Protein AF-A0A955EKC4-F1 (afdb_monomer)

Solvent-accessible surface area (backbone atoms only — not comparable to full-atom values): 8257 Å² total; per-residue (Å²): 132,56,75,66,57,56,53,51,51,51,53,52,52,51,53,50,52,51,50,51,53,51,52,52,52,51,48,53,54,48,54,56,51,51,55,51,51,52,51,55,50,51,53,53,51,51,50,51,52,53,49,51,54,55,47,53,54,48,51,55,49,49,53,52,48,55,49,67,69,31,68,67,50,56,48,34,70,78,55,77,55,72,67,57,51,62,71,60,63,29,70,72,46,37,61,72,71,73,53,46,66,52,75,41,60,47,96,82,72,46,77,78,44,76,52,34,38,42,84,88,79,68,43,73,54,87,76,81,52,71,64,58,60,56,50,73,74,50,89,78,124

Sequence (141 aa):
MTLREKTLVIIGVTLLGLLVVLLVAARQIVYQSFTRLEIEAADEHLSRVSQAVSLSVREVRSTASDYAAWDDSCVYIKEPYPEYESSNYSWSSIQGIHVNTVIYLDQDDTPVFTTEFDLETGTKLEGEPPLLRALSAYPGL

Secondary structure (DSSP, 8-state):
--HHHHHHHHHHHHHHHHHHHHHHHHHHHHHHHHHHHHHHHHHHHHHHHHHHHHHHHHHHHHHHHHHHT-HHHHHHHHS--HHHHHHHSSHHHHHHHT-SEEEEE-TTS-EEEEEEE-TTT-PEEPSS-HHHHHHHTS---

Radius of gyration: 32.88 Å; Cα contacts (8 Å, |Δi|>4): 78; chains: 1; bounding box: 55×28×101 Å

Foldseek 3Di:
DPPVVVVVVVVVVVVVVVVVVVVVVVVVVVVVVVVVVVVVVVVVVVVVVVVVVVVLVVLVVVVVVVLVPDPVSVVCLVPPDVVCCCVCVQLVNCLVSVDQKDFDAHPVRHTPDIWGADNVVSDTDDDDDVVVVVVVVDPDD

pLDDT: mean 90.2, std 7.96, range [48.12, 97.88]

Mean predicted aligned error: 8.05 Å

Structure (mmCIF, N/CA/C/O backbone):
data_AF-A0A955EKC4-F1
#
_entry.id   AF-A0A955EKC4-F1
#
loop_
_atom_site.group_PDB
_atom_site.id
_atom_site.type_symbol
_atom_site.label_atom_id
_atom_site.label_alt_id
_atom_site.label_comp_id
_atom_site.label_asym_id
_atom_site.label_entity_id
_atom_site.label_seq_id
_atom_site.pdbx_PDB_ins_code
_atom_site.Cartn_x
_atom_site.Cartn_y
_atom_site.Cartn_z
_atom_site.occupancy
_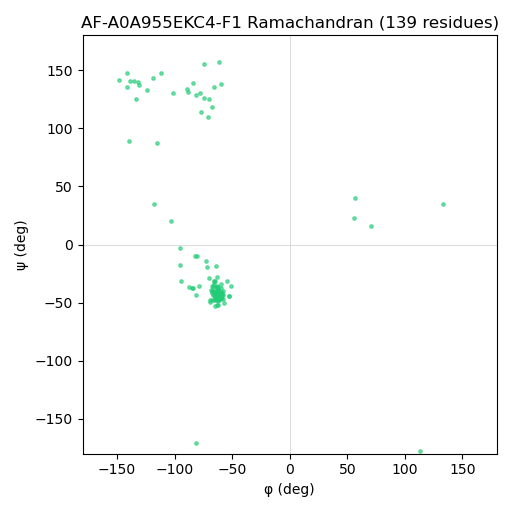atom_site.B_iso_or_equiv
_atom_site.auth_seq_id
_atom_site.auth_comp_id
_atom_site.auth_asym_id
_atom_site.auth_atom_id
_atom_site.pdbx_PDB_model_num
ATOM 1 N N . MET A 1 1 ? -36.452 -14.150 64.976 1.00 62.12 1 MET A N 1
ATOM 2 C CA . MET A 1 1 ? -35.482 -13.164 64.463 1.00 62.12 1 MET A CA 1
ATOM 3 C C . MET A 1 1 ? -35.303 -12.067 65.485 1.00 62.12 1 MET A C 1
ATOM 5 O O . MET A 1 1 ? -36.278 -11.412 65.841 1.00 62.12 1 MET A O 1
ATOM 9 N N . THR A 1 2 ? -34.084 -11.890 65.979 1.00 82.38 2 THR A N 1
ATOM 10 C CA . THR A 1 2 ? -33.756 -10.737 66.830 1.00 82.38 2 THR A CA 1
ATOM 11 C C . THR A 1 2 ? -33.657 -9.474 65.965 1.00 82.38 2 THR A C 1
ATOM 13 O O . THR A 1 2 ? -33.401 -9.564 64.764 1.00 82.38 2 THR A O 1
ATOM 16 N N . LEU A 1 3 ? -33.857 -8.282 66.543 1.00 84.62 3 LEU A N 1
ATOM 17 C CA . LEU A 1 3 ? -33.734 -7.011 65.807 1.00 84.62 3 LEU A CA 1
ATOM 18 C C . LEU A 1 3 ? -32.405 -6.907 65.036 1.00 84.62 3 LEU A C 1
ATOM 20 O O . LEU A 1 3 ? -32.396 -6.429 63.909 1.00 84.62 3 LEU A O 1
ATOM 24 N N . ARG A 1 4 ? -31.311 -7.438 65.599 1.00 83.25 4 ARG A N 1
ATOM 25 C CA . ARG A 1 4 ? -29.985 -7.485 64.962 1.00 83.25 4 ARG A CA 1
ATOM 26 C C . AR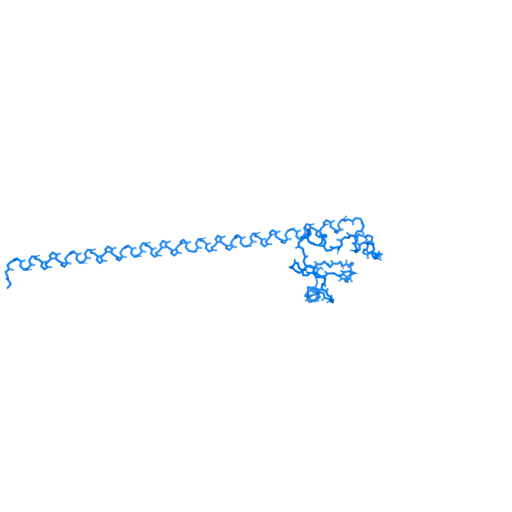G A 1 4 ? -29.955 -8.262 63.644 1.00 83.25 4 ARG A C 1
ATOM 28 O O . ARG A 1 4 ? -29.340 -7.786 62.696 1.00 83.25 4 ARG A O 1
ATOM 35 N N . GLU A 1 5 ? -30.606 -9.424 63.567 1.00 87.44 5 GLU A N 1
ATOM 36 C CA . GLU A 1 5 ? -30.638 -10.234 62.336 1.00 87.44 5 GLU A CA 1
ATOM 37 C C . GLU A 1 5 ? -31.376 -9.509 61.210 1.00 87.44 5 GLU A C 1
ATOM 39 O O . GLU A 1 5 ? -30.905 -9.489 60.076 1.00 87.44 5 GLU A O 1
ATOM 44 N N . LYS A 1 6 ? -32.499 -8.851 61.526 1.00 86.12 6 LYS A N 1
ATOM 45 C CA . LYS A 1 6 ? -33.254 -8.058 60.545 1.00 86.12 6 LYS A CA 1
ATOM 46 C C . LYS A 1 6 ? -32.415 -6.911 59.981 1.00 86.12 6 LYS A C 1
ATOM 48 O O . LYS A 1 6 ? -32.395 -6.717 58.769 1.00 86.12 6 LYS A O 1
ATOM 53 N N . THR A 1 7 ? -31.705 -6.178 60.837 1.00 92.62 7 THR A N 1
ATOM 54 C CA . THR A 1 7 ? -30.866 -5.054 60.401 1.00 92.62 7 THR A CA 1
ATOM 55 C C . THR A 1 7 ? -29.688 -5.522 59.546 1.00 92.62 7 THR A C 1
ATOM 57 O O . THR A 1 7 ? -29.405 -4.907 58.522 1.00 92.62 7 THR A O 1
ATOM 60 N N . LEU A 1 8 ? -29.038 -6.634 59.915 1.00 93.44 8 LEU A N 1
ATOM 61 C CA . LEU A 1 8 ? -27.949 -7.225 59.127 1.00 93.44 8 LEU A CA 1
ATOM 62 C C . LEU A 1 8 ? -28.410 -7.659 57.732 1.00 93.44 8 LEU A C 1
ATOM 64 O O . LEU A 1 8 ? -27.725 -7.373 56.754 1.00 93.44 8 LEU A O 1
ATOM 68 N N . VAL A 1 9 ? -29.581 -8.294 57.625 1.00 95.44 9 VAL A N 1
ATOM 69 C CA . VAL A 1 9 ? -30.149 -8.693 56.328 1.00 95.44 9 VAL A CA 1
ATOM 70 C C . VAL A 1 9 ? -30.444 -7.472 55.460 1.00 95.44 9 VAL A C 1
ATOM 72 O O . VAL A 1 9 ? -30.083 -7.466 54.288 1.00 95.44 9 VAL A O 1
ATOM 75 N N . ILE A 1 10 ? -31.046 -6.420 56.024 1.00 95.50 10 ILE A N 1
ATOM 76 C CA . ILE A 1 10 ? -31.355 -5.194 55.272 1.00 95.50 10 ILE A CA 1
ATOM 77 C C . ILE A 1 10 ? -30.073 -4.546 54.738 1.00 95.50 10 ILE A C 1
ATOM 79 O O . ILE A 1 10 ? -30.018 -4.222 53.556 1.00 95.50 10 ILE A O 1
ATOM 83 N N . ILE A 1 11 ? -29.037 -4.407 55.573 1.00 96.06 11 ILE A N 1
ATOM 84 C CA . ILE A 1 11 ? -27.739 -3.844 55.163 1.00 96.06 11 ILE A CA 1
ATOM 85 C C . ILE A 1 11 ? -27.078 -4.712 54.084 1.00 96.06 11 ILE A C 1
ATOM 87 O O . ILE A 1 11 ? -26.540 -4.192 53.109 1.00 96.06 11 ILE A O 1
ATOM 91 N N . GLY A 1 12 ? -27.125 -6.037 54.237 1.00 96.75 12 GLY A N 1
ATOM 92 C CA . GLY A 1 12 ? -26.583 -6.960 53.243 1.00 96.75 12 GLY A CA 1
ATOM 93 C C . GLY A 1 12 ? -27.275 -6.810 51.890 1.00 96.75 12 GLY A C 1
ATOM 94 O O . GLY A 1 12 ? -26.607 -6.681 50.868 1.00 96.75 12 GLY A O 1
ATOM 95 N N . VAL A 1 13 ? -28.610 -6.757 51.882 1.00 96.88 13 VAL A N 1
ATOM 96 C CA . VAL A 1 13 ? -29.404 -6.598 50.656 1.00 96.88 13 VAL A CA 1
ATOM 97 C C . VAL A 1 13 ? -29.169 -5.235 50.004 1.00 96.88 13 VAL A C 1
ATOM 99 O O . VAL A 1 13 ? -29.037 -5.172 48.784 1.00 96.88 13 VAL A O 1
ATOM 102 N N . THR A 1 14 ? -29.074 -4.146 50.773 1.00 97.12 14 THR A N 1
ATOM 103 C CA . THR A 1 14 ? -28.810 -2.815 50.203 1.00 97.12 14 THR A CA 1
ATOM 104 C C . THR A 1 14 ? -27.410 -2.709 49.610 1.00 97.12 14 THR A C 1
ATOM 106 O O . THR A 1 14 ? -27.267 -2.183 48.508 1.00 97.12 14 THR A O 1
ATOM 109 N N . LEU A 1 15 ? -26.389 -3.249 50.282 1.00 97.50 15 LEU A N 1
ATOM 110 C CA . LEU A 1 15 ? -25.026 -3.310 49.744 1.00 97.50 15 LEU A CA 1
ATOM 111 C C . LEU A 1 15 ? -24.962 -4.146 4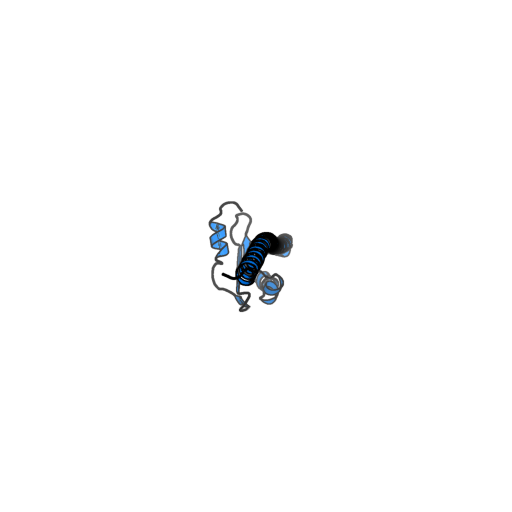8.467 1.00 97.50 15 LEU A C 1
ATOM 113 O O . LEU A 1 15 ? -24.347 -3.729 47.488 1.00 97.50 15 LEU A O 1
ATOM 117 N N . LEU A 1 16 ? -25.627 -5.302 48.458 1.00 97.69 16 LEU A N 1
ATOM 118 C CA . LEU A 1 16 ? -25.671 -6.171 47.288 1.00 97.69 16 LEU A CA 1
ATOM 119 C C . LEU A 1 16 ? -26.395 -5.490 46.117 1.00 97.69 16 LEU A C 1
ATOM 121 O O . LEU A 1 16 ? -25.913 -5.529 44.988 1.00 97.69 16 LEU A O 1
ATOM 125 N N . GLY A 1 17 ? -27.507 -4.802 46.391 1.00 97.81 17 GLY A N 1
ATOM 126 C CA . GLY A 1 17 ? -28.226 -4.007 45.397 1.00 97.81 17 GLY A CA 1
ATOM 127 C C . GLY A 1 17 ? -27.368 -2.882 44.817 1.00 97.81 17 GLY A C 1
ATOM 128 O O . GLY A 1 17 ? -27.301 -2.727 43.599 1.00 97.81 17 GLY A O 1
ATOM 129 N N . LEU A 1 18 ? -26.650 -2.144 45.669 1.00 97.56 18 LEU A N 1
ATOM 130 C CA . LEU A 1 18 ? -25.729 -1.096 45.230 1.00 97.56 18 LEU A CA 1
ATOM 131 C C . LEU A 1 18 ? -24.605 -1.660 44.349 1.00 97.56 18 LEU A C 1
ATOM 133 O O . LEU A 1 18 ? -24.298 -1.081 43.309 1.00 97.56 18 LEU A O 1
ATOM 137 N N . LEU A 1 19 ? -24.029 -2.805 44.725 1.00 97.88 19 LEU A N 1
ATOM 138 C CA . LEU A 1 19 ? -22.992 -3.477 43.941 1.00 97.88 19 LEU A CA 1
ATOM 139 C C . LEU A 1 19 ? -23.500 -3.846 42.542 1.00 97.88 19 LEU A C 1
ATOM 141 O O . LEU A 1 19 ? -22.821 -3.583 41.552 1.00 97.88 19 LEU A O 1
ATOM 145 N N . VAL A 1 20 ? -24.705 -4.417 42.447 1.00 97.88 20 VAL A N 1
ATOM 146 C CA . VAL A 1 20 ? -25.319 -4.780 41.162 1.00 97.88 20 VAL A CA 1
ATOM 147 C C . VAL A 1 20 ? -25.521 -3.543 40.289 1.00 97.88 20 VAL A C 1
ATOM 149 O O . VAL A 1 20 ? -25.150 -3.565 39.117 1.00 97.88 20 VAL A O 1
ATOM 152 N N . VAL A 1 21 ? -26.045 -2.449 40.850 1.00 97.38 21 VAL A N 1
ATOM 153 C CA . VAL A 1 21 ? -26.237 -1.190 40.110 1.00 97.38 21 VAL A CA 1
ATOM 154 C C . VAL A 1 21 ? -24.905 -0.650 39.586 1.00 97.38 21 VAL A C 1
ATOM 156 O O . VAL A 1 21 ? -24.814 -0.294 38.411 1.00 97.38 21 VAL A O 1
ATOM 159 N N . LEU A 1 22 ? -23.859 -0.640 40.417 1.00 96.94 22 LEU A N 1
ATOM 160 C CA . LEU A 1 22 ? -22.528 -0.184 40.014 1.00 96.94 22 LEU A CA 1
ATOM 161 C C . LEU A 1 22 ? -21.927 -1.058 38.911 1.00 96.94 22 LEU A C 1
ATOM 163 O O . LEU A 1 22 ? -21.383 -0.525 37.947 1.00 96.94 22 LEU A O 1
ATOM 167 N N . LEU A 1 23 ? -22.056 -2.383 39.009 1.00 96.44 23 LEU A N 1
ATOM 168 C CA . LEU A 1 23 ? -21.553 -3.307 37.991 1.00 96.44 23 LEU A CA 1
ATOM 169 C C . LEU A 1 23 ? -22.288 -3.150 36.660 1.00 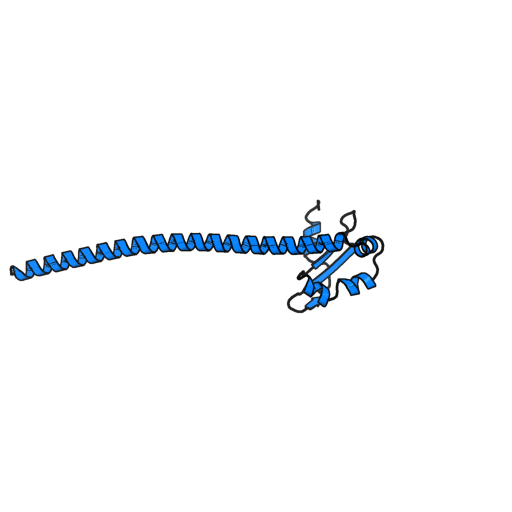96.44 23 LEU A C 1
ATOM 171 O O . LEU A 1 23 ? -21.650 -3.157 35.609 1.00 96.44 23 LEU A O 1
ATOM 175 N N . VAL A 1 24 ? -23.611 -2.978 36.686 1.00 96.56 24 VAL A N 1
ATOM 176 C CA . VAL A 1 24 ? -24.406 -2.743 35.472 1.00 96.56 24 VAL A CA 1
ATOM 177 C C . VAL A 1 24 ? -24.027 -1.410 34.830 1.00 96.56 24 VAL A C 1
ATOM 179 O O . VAL A 1 24 ? -23.795 -1.367 33.622 1.00 96.56 24 VAL A O 1
ATOM 182 N N . ALA A 1 25 ? -23.900 -0.342 35.622 1.00 96.00 25 ALA A N 1
ATOM 183 C CA . ALA A 1 25 ? -23.489 0.968 35.123 1.00 96.00 25 ALA A CA 1
ATOM 184 C C . ALA A 1 25 ? -22.074 0.931 34.525 1.00 96.00 25 ALA A C 1
ATOM 186 O O . ALA A 1 25 ? -21.868 1.383 33.398 1.00 96.00 25 ALA A O 1
ATOM 187 N N . ALA A 1 26 ? -21.114 0.331 35.237 1.00 94.88 26 ALA A N 1
ATOM 188 C CA . ALA A 1 26 ? -19.744 0.170 34.763 1.00 94.88 26 ALA A CA 1
ATOM 189 C C . ALA A 1 26 ? -19.698 -0.645 33.468 1.00 94.88 26 ALA A C 1
ATOM 191 O O . ALA A 1 26 ? -19.065 -0.227 32.501 1.00 94.88 26 ALA A O 1
ATOM 192 N N . ARG A 1 27 ? -20.427 -1.767 33.411 1.00 94.50 27 ARG A N 1
ATOM 193 C CA . ARG A 1 27 ? -20.538 -2.584 32.203 1.00 94.50 27 ARG A CA 1
ATOM 194 C C . ARG A 1 27 ? -21.070 -1.755 31.037 1.00 94.50 27 ARG A C 1
ATOM 196 O O . ARG A 1 27 ? -20.452 -1.750 29.982 1.00 94.50 27 ARG A O 1
ATOM 203 N N . GLN A 1 28 ? -22.166 -1.027 31.221 1.00 93.75 28 GLN A N 1
ATOM 204 C CA 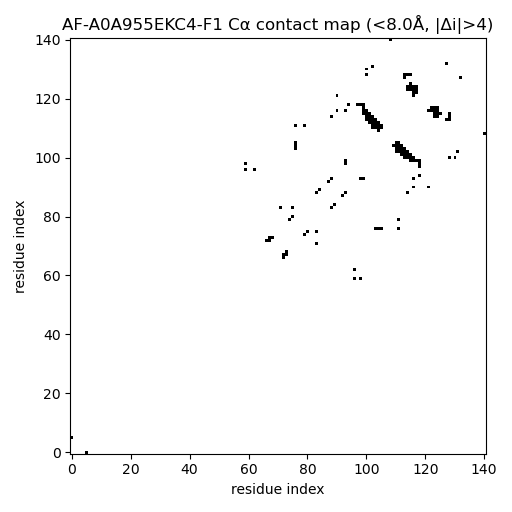. GLN A 1 28 ? -22.772 -0.251 30.141 1.00 93.75 28 GLN A CA 1
ATOM 205 C C . GLN A 1 28 ? -21.817 0.814 29.588 1.00 93.75 28 GLN A C 1
ATOM 207 O O . GLN A 1 28 ? -21.638 0.908 28.375 1.00 93.75 28 GLN A O 1
ATOM 212 N N . ILE A 1 29 ? -21.164 1.572 30.473 1.00 93.81 29 ILE A N 1
ATOM 213 C CA . ILE A 1 29 ? -20.228 2.636 30.086 1.00 93.81 29 ILE A CA 1
ATOM 214 C C . ILE A 1 29 ? -19.021 2.056 29.345 1.00 93.81 29 ILE A C 1
ATOM 216 O O . ILE A 1 29 ? -18.630 2.568 28.294 1.00 93.81 29 ILE A O 1
ATOM 220 N N . VAL A 1 30 ? -18.443 0.975 29.872 1.00 94.44 30 VAL A N 1
ATOM 221 C CA . VAL A 1 30 ? -17.269 0.321 29.289 1.00 94.44 30 VAL A CA 1
ATOM 222 C C . VAL A 1 30 ? -17.613 -0.260 27.920 1.00 94.44 30 VAL A C 1
ATOM 224 O O . VAL A 1 30 ? -16.964 0.097 26.944 1.00 94.44 30 VAL A O 1
ATOM 227 N N . TYR A 1 31 ? -18.666 -1.074 27.804 1.00 93.56 31 TYR A N 1
ATOM 228 C CA . TYR A 1 31 ? -19.035 -1.706 26.531 1.00 93.56 31 TYR A CA 1
ATOM 229 C C . TYR A 1 31 ? -19.335 -0.682 25.430 1.00 93.56 31 TYR A C 1
ATOM 231 O O . TYR A 1 31 ? -18.852 -0.834 24.308 1.00 93.56 31 TYR A O 1
ATOM 239 N N . GLN A 1 32 ? -20.086 0.379 25.739 1.00 91.75 32 GLN A N 1
ATOM 240 C CA . GLN A 1 32 ? -20.377 1.432 24.761 1.00 91.75 32 GLN A CA 1
ATOM 241 C C . GLN A 1 32 ? -19.113 2.181 24.329 1.00 91.75 32 GLN A C 1
ATOM 243 O O . GLN A 1 32 ? -18.940 2.471 23.147 1.00 91.75 32 GLN A O 1
ATOM 248 N N . SER A 1 33 ? -18.217 2.472 25.274 1.00 92.38 33 SER A N 1
ATOM 249 C CA . SER A 1 33 ? -16.964 3.169 24.974 1.00 92.38 33 SER A CA 1
ATOM 250 C C . SER A 1 33 ? -16.035 2.313 24.116 1.00 92.38 33 SER A C 1
ATOM 252 O O . SER A 1 33 ? -15.499 2.816 23.134 1.00 92.38 33 SER A O 1
ATOM 254 N N . PHE A 1 34 ? -15.897 1.024 24.435 1.00 93.62 34 PHE A N 1
ATOM 255 C CA . PHE A 1 34 ? -15.102 0.085 23.641 1.00 93.62 34 PHE A CA 1
ATOM 256 C C . PHE A 1 34 ? -15.658 -0.081 22.228 1.00 93.62 34 PHE A C 1
ATOM 258 O O . PHE A 1 34 ? -14.897 0.035 21.277 1.00 93.62 34 PHE A O 1
ATOM 265 N N . THR A 1 35 ? -16.975 -0.254 22.083 1.00 94.88 35 THR A N 1
ATOM 266 C CA . THR A 1 35 ? -17.606 -0.396 20.758 1.00 94.88 35 THR A CA 1
ATOM 267 C C . THR A 1 35 ? -17.354 0.838 19.890 1.00 94.88 35 THR A C 1
ATOM 269 O O . THR A 1 35 ? -17.051 0.718 18.708 1.00 94.88 35 THR A O 1
ATOM 272 N N . ARG A 1 36 ? -17.448 2.042 20.472 1.00 94.69 36 ARG A N 1
ATOM 273 C CA . ARG A 1 36 ? -17.178 3.282 19.735 1.00 94.69 36 ARG A CA 1
ATOM 274 C C . ARG A 1 36 ? -15.718 3.368 19.286 1.00 94.69 36 ARG A C 1
ATOM 276 O O . ARG A 1 36 ? -15.465 3.663 18.126 1.00 94.69 36 ARG A O 1
ATOM 283 N N . LEU A 1 37 ? -14.783 3.079 20.192 1.00 95.50 37 LEU A N 1
ATOM 284 C CA . LEU A 1 37 ? -13.350 3.097 19.887 1.00 95.50 37 LEU A CA 1
ATOM 285 C C . LEU A 1 37 ? -12.971 2.056 18.829 1.00 95.50 37 LEU A C 1
ATOM 287 O O . LEU A 1 37 ? -12.110 2.320 18.000 1.00 95.50 37 LEU A O 1
ATOM 291 N N . GLU A 1 38 ? -13.613 0.889 18.841 1.00 95.75 38 GLU A N 1
ATOM 292 C CA . GLU A 1 38 ? -13.380 -0.163 17.852 1.00 95.75 38 GLU A CA 1
ATOM 293 C C . GLU A 1 38 ? -13.824 0.267 16.448 1.00 95.75 38 GLU A C 1
ATOM 295 O O . GLU A 1 38 ? -13.085 0.059 15.490 1.00 95.75 38 GLU A O 1
ATOM 300 N N . ILE A 1 39 ? -14.978 0.933 16.329 1.00 96.31 39 ILE A N 1
ATOM 301 C CA . ILE A 1 39 ? -15.456 1.486 15.051 1.00 96.31 39 ILE A CA 1
ATOM 302 C C . ILE A 1 39 ? -14.533 2.608 14.564 1.00 96.31 39 ILE A C 1
ATOM 304 O O . ILE A 1 39 ? -14.106 2.585 13.414 1.00 96.31 39 ILE A O 1
ATOM 308 N N . GLU A 1 40 ? -14.178 3.557 15.437 1.00 96.75 40 GLU A N 1
ATOM 309 C CA . GLU A 1 40 ? -13.268 4.659 15.090 1.00 96.75 40 GLU A CA 1
ATOM 310 C C . GLU A 1 40 ? -11.900 4.130 14.618 1.00 96.75 40 GLU A C 1
ATOM 312 O O . GLU A 1 40 ? -11.370 4.588 13.604 1.00 96.75 40 GLU A O 1
ATOM 317 N N . ALA A 1 41 ? -11.350 3.124 15.306 1.00 96.69 41 ALA A N 1
ATOM 318 C CA . ALA A 1 41 ? -10.103 2.482 14.907 1.00 96.69 41 ALA A CA 1
ATOM 319 C C . ALA A 1 41 ? -10.246 1.739 13.571 1.00 96.69 41 ALA A C 1
ATOM 321 O O . ALA A 1 41 ? -9.369 1.850 12.715 1.00 96.69 41 ALA A O 1
ATOM 322 N N . ALA A 1 42 ? -11.340 1.000 13.363 1.00 96.81 42 ALA A N 1
ATOM 323 C CA . ALA A 1 42 ? -11.597 0.301 12.107 1.00 96.81 42 ALA A CA 1
ATOM 324 C C . ALA A 1 42 ? -11.671 1.275 10.919 1.00 96.81 42 ALA A C 1
ATOM 326 O O . ALA A 1 42 ? -11.022 1.035 9.899 1.00 96.81 42 ALA A O 1
ATOM 327 N N . ASP A 1 43 ? -12.375 2.397 11.067 1.00 97.50 43 ASP A N 1
ATOM 328 C CA . ASP A 1 43 ? -12.467 3.438 10.038 1.00 97.50 43 ASP A CA 1
ATOM 329 C C . ASP A 1 43 ? -11.104 4.083 9.754 1.00 97.50 43 ASP A C 1
ATOM 331 O O . ASP A 1 43 ? -10.730 4.288 8.594 1.00 97.50 43 ASP A O 1
ATOM 335 N N . GLU A 1 44 ? -10.314 4.359 10.794 1.00 97.62 44 GLU A N 1
ATOM 336 C CA . GLU A 1 44 ? -8.959 4.881 10.627 1.00 97.62 44 GLU A CA 1
ATOM 337 C C . GLU A 1 44 ? -8.058 3.884 9.882 1.00 97.62 44 GLU A C 1
ATOM 339 O O . GLU A 1 44 ? -7.332 4.264 8.957 1.00 97.62 44 GLU A O 1
ATOM 344 N N . HIS A 1 45 ? -8.117 2.599 10.237 1.00 97.19 45 HIS A N 1
ATOM 345 C CA . HIS A 1 45 ? -7.367 1.548 9.557 1.00 97.19 45 HIS A CA 1
ATOM 346 C C . HIS A 1 45 ? -7.774 1.416 8.086 1.00 97.19 45 HIS A C 1
ATOM 348 O O . HIS A 1 45 ? -6.896 1.363 7.222 1.00 97.19 45 HIS A O 1
ATOM 354 N N . LEU A 1 46 ? -9.074 1.436 7.781 1.00 97.25 46 LEU A N 1
ATOM 355 C CA . LEU A 1 46 ? -9.576 1.414 6.405 1.00 97.25 46 LEU A CA 1
ATOM 356 C C . LEU A 1 46 ? -9.096 2.631 5.607 1.00 97.25 46 LEU A C 1
ATOM 358 O O . LEU A 1 46 ? -8.633 2.486 4.473 1.00 97.25 46 LEU A O 1
ATOM 362 N N . SER A 1 47 ? -9.139 3.821 6.209 1.00 97.19 47 SER A N 1
ATOM 363 C CA . SER A 1 47 ? -8.638 5.048 5.588 1.00 97.19 47 SER A CA 1
ATOM 364 C C . SER A 1 47 ? -7.143 4.954 5.278 1.00 97.19 47 SER A C 1
ATOM 366 O O . SER A 1 47 ? -6.722 5.279 4.167 1.00 97.19 47 SER A O 1
ATOM 368 N N . ARG A 1 48 ? -6.332 4.439 6.210 1.00 96.69 48 ARG A N 1
ATOM 369 C CA . ARG A 1 48 ? -4.889 4.238 6.000 1.00 96.69 48 ARG A CA 1
ATOM 370 C C . ARG A 1 48 ? -4.600 3.243 4.874 1.00 96.69 48 ARG A C 1
ATOM 372 O O . ARG A 1 48 ? -3.746 3.524 4.038 1.00 96.69 48 ARG A O 1
ATOM 379 N N . VAL A 1 49 ? -5.320 2.120 4.812 1.00 97.81 49 VAL A N 1
ATOM 380 C CA . VAL A 1 49 ? -5.169 1.133 3.726 1.00 97.81 49 VAL A CA 1
ATOM 381 C C . VAL A 1 49 ? -5.535 1.752 2.376 1.00 97.81 49 VAL A C 1
ATOM 383 O O . VAL A 1 49 ? -4.771 1.636 1.422 1.00 97.81 49 VAL A O 1
ATOM 386 N N . SER A 1 50 ? -6.655 2.475 2.301 1.00 97.50 50 SER A N 1
ATOM 387 C CA . SER A 1 50 ? -7.076 3.173 1.079 1.00 97.50 50 SER A CA 1
ATOM 388 C C . SER A 1 50 ? -6.040 4.202 0.611 1.00 97.50 50 SER A C 1
ATOM 390 O O . SER A 1 50 ? -5.705 4.271 -0.575 1.00 97.50 50 SER A O 1
ATOM 392 N N . GLN A 1 51 ? -5.469 4.969 1.544 1.00 97.38 51 GLN A N 1
ATOM 393 C CA . GLN A 1 51 ? -4.408 5.930 1.247 1.00 97.38 51 GLN A CA 1
ATOM 394 C C . GLN A 1 51 ? -3.126 5.250 0.756 1.00 97.38 51 GLN A C 1
ATOM 396 O O . GLN A 1 51 ? -2.523 5.744 -0.196 1.00 97.38 51 GLN A O 1
ATOM 401 N N . ALA A 1 52 ? -2.734 4.122 1.357 1.00 96.75 52 ALA A N 1
ATOM 402 C CA . ALA A 1 52 ? -1.570 3.347 0.934 1.00 96.75 52 ALA A CA 1
ATOM 403 C C . ALA A 1 52 ? -1.746 2.808 -0.494 1.00 96.75 52 ALA A C 1
ATOM 405 O O . ALA A 1 52 ? -0.896 3.052 -1.344 1.00 96.75 52 ALA A O 1
ATOM 406 N N . VAL A 1 53 ? -2.893 2.191 -0.800 1.00 96.44 53 VAL A N 1
ATOM 407 C CA . VAL A 1 53 ? -3.212 1.723 -2.162 1.00 96.44 53 VAL A CA 1
ATOM 408 C C . VAL A 1 53 ? -3.216 2.888 -3.157 1.00 96.44 53 VAL A C 1
ATOM 410 O O . VAL A 1 53 ? -2.640 2.795 -4.239 1.00 96.44 53 VAL A O 1
ATOM 413 N N . SER A 1 54 ? -3.812 4.022 -2.782 1.00 96.88 54 SER A N 1
ATOM 414 C CA . SER A 1 54 ? -3.841 5.223 -3.625 1.00 96.88 54 SER A CA 1
ATOM 415 C C . SER A 1 54 ? -2.449 5.814 -3.866 1.00 96.88 54 SER A C 1
ATOM 417 O O . SER A 1 54 ? -2.209 6.435 -4.901 1.00 96.88 54 SER A O 1
ATOM 419 N N . LEU A 1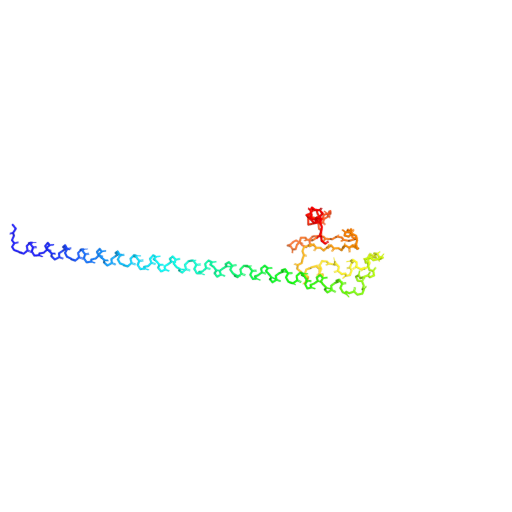 55 ? -1.526 5.677 -2.912 1.00 95.69 55 LEU A N 1
ATOM 420 C CA . LEU A 1 55 ? -0.132 6.067 -3.093 1.00 95.69 55 LEU A CA 1
ATOM 421 C C . LEU A 1 55 ? 0.562 5.135 -4.091 1.00 95.69 55 LEU A C 1
ATOM 423 O O . LEU A 1 55 ? 1.093 5.642 -5.073 1.00 95.69 55 LEU A O 1
ATOM 427 N N . SER A 1 56 ? 0.440 3.817 -3.929 1.00 93.31 56 SER A N 1
ATOM 428 C CA . SER A 1 56 ? 1.039 2.844 -4.852 1.00 93.31 56 SER A CA 1
ATOM 429 C C . SER A 1 56 ? 0.546 3.018 -6.292 1.00 93.31 56 SER A C 1
ATOM 431 O O . SER A 1 56 ? 1.341 3.020 -7.227 1.00 93.31 56 SER A O 1
ATOM 433 N N . VAL A 1 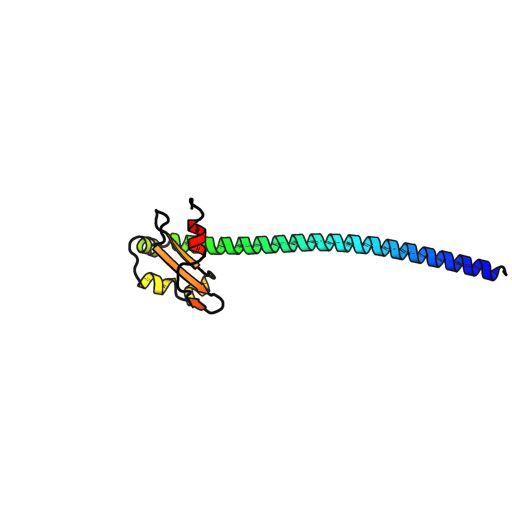57 ? -0.754 3.263 -6.501 1.00 94.12 57 VAL A N 1
ATOM 434 C CA . VAL A 1 57 ? -1.294 3.552 -7.846 1.00 94.12 57 VAL A CA 1
ATOM 435 C C . VAL A 1 57 ? -0.693 4.833 -8.435 1.00 94.12 57 VAL A C 1
ATOM 437 O O . VAL A 1 57 ? -0.426 4.898 -9.635 1.00 94.12 57 VAL A O 1
ATOM 440 N N . ARG A 1 58 ? -0.478 5.868 -7.613 1.00 95.38 58 ARG A N 1
ATOM 441 C CA . ARG A 1 58 ? 0.152 7.119 -8.066 1.00 95.38 58 ARG A CA 1
ATOM 442 C C . ARG A 1 58 ? 1.622 6.926 -8.414 1.00 95.38 58 ARG A C 1
ATOM 444 O O . ARG A 1 58 ? 2.055 7.508 -9.400 1.00 95.38 58 ARG A O 1
ATOM 451 N N . GLU A 1 59 ? 2.353 6.122 -7.652 1.00 93.88 59 GLU A N 1
ATOM 452 C CA . GLU A 1 59 ? 3.754 5.792 -7.932 1.00 93.88 59 GLU A CA 1
ATOM 453 C C . GLU A 1 59 ? 3.878 5.068 -9.273 1.00 93.88 59 GLU A C 1
ATOM 455 O O . GLU A 1 59 ? 4.572 5.559 -10.161 1.00 93.88 59 GLU A O 1
ATOM 460 N N . VAL A 1 60 ? 3.095 4.002 -9.484 1.00 93.50 60 VAL A N 1
ATOM 461 C CA . VAL A 1 60 ? 3.063 3.273 -10.764 1.00 93.50 60 VAL A CA 1
ATOM 462 C C . VAL A 1 60 ? 2.684 4.199 -11.921 1.00 93.50 60 VAL A C 1
ATOM 464 O O . VAL A 1 60 ? 3.323 4.165 -12.970 1.00 93.50 60 VAL A O 1
ATOM 467 N N . ARG A 1 61 ? 1.683 5.074 -11.743 1.00 94.06 61 ARG A N 1
ATOM 468 C CA . ARG A 1 61 ? 1.294 6.052 -12.772 1.00 94.06 61 ARG A CA 1
ATOM 469 C C . ARG A 1 61 ? 2.406 7.056 -13.069 1.00 94.06 61 ARG A C 1
ATOM 471 O O . ARG A 1 61 ? 2.581 7.409 -14.233 1.00 94.06 61 ARG A O 1
ATOM 478 N N . SER A 1 62 ? 3.118 7.534 -12.049 1.00 94.06 62 SER A N 1
ATOM 479 C CA . SER A 1 62 ? 4.229 8.473 -12.223 1.00 94.06 62 SER A CA 1
ATOM 480 C C . SER A 1 62 ? 5.332 7.818 -13.038 1.00 94.06 62 SER A C 1
ATOM 482 O O . SER A 1 62 ? 5.692 8.340 -14.084 1.00 94.06 62 SER A O 1
ATOM 484 N N . THR A 1 63 ? 5.770 6.621 -12.638 1.00 93.25 63 THR A N 1
ATOM 485 C CA . THR A 1 63 ? 6.783 5.860 -13.373 1.00 93.25 63 THR A CA 1
ATOM 486 C C . THR A 1 63 ? 6.340 5.581 -14.806 1.00 93.25 63 THR A C 1
ATOM 488 O O . THR A 1 63 ? 7.098 5.835 -15.734 1.00 93.25 63 THR A O 1
ATOM 491 N N . ALA A 1 64 ? 5.103 5.126 -15.021 1.00 92.88 64 ALA A N 1
ATOM 492 C CA . ALA A 1 64 ? 4.588 4.893 -16.368 1.00 92.88 64 ALA A CA 1
ATOM 493 C C . ALA A 1 64 ? 4.589 6.174 -17.221 1.00 92.88 64 ALA A C 1
ATOM 495 O O . ALA A 1 64 ? 4.975 6.130 -18.385 1.00 92.88 64 ALA A O 1
ATOM 496 N N . SER A 1 65 ? 4.209 7.319 -16.642 1.00 93.06 65 SER A N 1
ATOM 497 C CA . SER A 1 65 ? 4.232 8.619 -17.331 1.00 93.06 65 SER A CA 1
ATOM 498 C C . SER A 1 65 ? 5.653 9.058 -17.680 1.00 93.06 65 SER A C 1
ATOM 500 O O . SER A 1 65 ? 5.885 9.532 -18.789 1.00 93.06 65 SER A O 1
ATOM 502 N N . ASP A 1 66 ? 6.602 8.868 -16.762 1.00 92.06 66 ASP A N 1
ATOM 503 C CA . ASP A 1 66 ? 8.007 9.224 -16.965 1.00 92.06 66 ASP A CA 1
ATOM 504 C C . ASP A 1 66 ? 8.618 8.401 -18.107 1.00 92.06 66 ASP A C 1
ATOM 506 O O . ASP A 1 66 ? 9.248 8.955 -19.007 1.00 92.06 66 ASP A O 1
ATOM 510 N N . TYR A 1 67 ? 8.364 7.087 -18.127 1.00 91.25 67 TYR A N 1
ATOM 511 C CA . TYR A 1 67 ? 8.805 6.217 -19.216 1.00 91.25 67 TYR A CA 1
ATOM 512 C C . TYR A 1 67 ? 8.090 6.540 -20.532 1.00 91.25 67 TYR A C 1
ATOM 514 O O . TYR A 1 67 ? 8.743 6.557 -21.571 1.00 91.25 67 TYR A O 1
ATOM 522 N N . ALA A 1 68 ? 6.790 6.843 -20.517 1.00 91.25 68 ALA A N 1
ATOM 523 C CA . ALA A 1 68 ? 6.040 7.200 -21.724 1.00 91.25 68 ALA A CA 1
ATOM 524 C C . ALA A 1 68 ? 6.505 8.527 -22.349 1.00 91.25 68 ALA A C 1
ATOM 526 O O . ALA A 1 68 ? 6.448 8.685 -23.565 1.00 91.25 68 ALA A O 1
ATOM 527 N N . ALA A 1 69 ? 6.975 9.473 -21.533 1.00 92.00 69 ALA A N 1
ATOM 528 C CA . ALA A 1 69 ? 7.492 10.759 -21.996 1.00 92.00 69 ALA A CA 1
ATOM 529 C C . ALA A 1 69 ? 8.955 10.701 -22.469 1.00 92.00 69 ALA A C 1
ATOM 531 O O . ALA A 1 69 ? 9.456 11.683 -23.016 1.00 92.00 69 ALA A O 1
ATOM 532 N N . TRP A 1 70 ? 9.655 9.589 -22.242 1.00 93.44 70 TRP A N 1
ATOM 533 C CA . TRP A 1 70 ? 11.068 9.468 -22.575 1.00 93.44 70 TRP A CA 1
ATOM 534 C C . TRP A 1 70 ? 11.262 9.229 -24.080 1.00 93.44 70 TRP A C 1
ATOM 536 O O . TRP A 1 70 ? 10.645 8.334 -24.661 1.00 93.44 70 TRP A O 1
ATOM 546 N N . ASP A 1 71 ? 12.145 10.010 -24.710 1.00 93.31 71 ASP A N 1
ATOM 547 C CA . ASP A 1 71 ? 12.421 9.927 -26.151 1.00 93.31 71 ASP A CA 1
ATOM 548 C C . ASP A 1 71 ? 12.778 8.499 -26.605 1.00 93.31 71 ASP A C 1
ATOM 550 O O . ASP A 1 71 ? 12.220 8.012 -27.591 1.00 93.31 71 ASP A O 1
ATOM 554 N N . ASP A 1 72 ? 13.636 7.796 -25.857 1.00 92.00 72 ASP A N 1
ATOM 555 C CA . ASP A 1 72 ? 14.064 6.427 -26.182 1.00 92.00 72 ASP A CA 1
ATOM 556 C C . ASP A 1 72 ? 12.889 5.439 -26.165 1.00 92.00 72 ASP A C 1
ATOM 558 O O . ASP A 1 72 ? 12.792 4.579 -27.038 1.00 92.00 72 ASP A O 1
ATOM 562 N N . SER A 1 73 ? 11.943 5.598 -25.234 1.00 91.75 73 SER A N 1
ATOM 563 C CA . SER A 1 73 ? 10.709 4.802 -25.189 1.00 91.75 73 SER A CA 1
ATOM 564 C C . SER A 1 73 ? 9.842 5.027 -26.4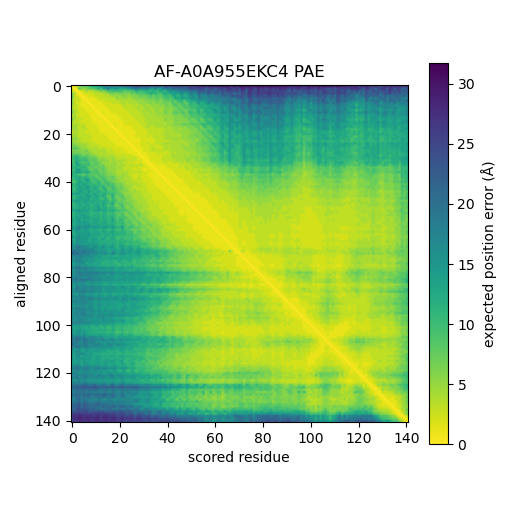27 1.00 91.75 73 SER A C 1
ATOM 566 O O . SER A 1 73 ? 9.273 4.086 -26.978 1.00 91.75 73 SER A O 1
ATOM 568 N N . CYS A 1 74 ? 9.749 6.277 -26.888 1.00 90.69 74 CYS A N 1
ATOM 569 C CA . CYS A 1 74 ? 8.989 6.626 -28.086 1.00 90.69 74 CYS A CA 1
ATOM 570 C C . CYS A 1 74 ? 9.628 6.059 -29.360 1.00 90.69 74 CYS A C 1
ATOM 572 O O . CYS A 1 74 ? 8.912 5.686 -30.294 1.00 90.69 74 CYS A O 1
ATOM 574 N N . VAL A 1 75 ? 10.962 6.007 -29.416 1.00 92.88 75 VAL A N 1
ATOM 575 C CA . VAL A 1 75 ? 11.700 5.343 -30.498 1.00 92.88 75 VAL A CA 1
ATOM 576 C C . VAL A 1 75 ? 11.480 3.834 -30.429 1.00 92.88 75 VAL A C 1
ATOM 578 O O . VAL A 1 75 ? 11.105 3.238 -31.435 1.00 92.88 75 VAL A O 1
ATOM 581 N N . TYR A 1 76 ? 11.614 3.241 -29.242 1.00 92.94 76 TYR A N 1
ATOM 582 C CA . TYR A 1 76 ? 11.460 1.807 -29.014 1.00 92.94 76 TYR A CA 1
ATOM 583 C C . TYR A 1 76 ? 10.084 1.269 -29.434 1.00 92.94 76 TYR A C 1
ATOM 585 O O . TYR A 1 76 ? 10.007 0.211 -30.049 1.00 92.94 76 TYR A O 1
ATOM 593 N N . ILE A 1 77 ? 8.994 2.007 -29.183 1.00 91.69 77 ILE A N 1
ATOM 594 C CA . ILE A 1 77 ? 7.646 1.608 -29.638 1.00 91.69 77 ILE A CA 1
ATOM 595 C C . ILE A 1 77 ? 7.573 1.483 -31.171 1.00 91.69 77 ILE A C 1
ATOM 597 O O . ILE A 1 77 ? 6.846 0.638 -31.686 1.00 91.69 77 ILE A O 1
ATOM 601 N N . LYS A 1 78 ? 8.309 2.319 -31.914 1.00 90.44 78 LYS A N 1
ATOM 602 C CA . LYS A 1 78 ? 8.307 2.309 -33.388 1.00 90.44 78 LYS A CA 1
ATOM 603 C C . LYS A 1 78 ? 9.277 1.288 -33.968 1.00 90.44 78 LYS A C 1
ATOM 605 O O . LYS A 1 78 ? 8.992 0.691 -35.002 1.00 90.44 78 LYS A O 1
ATOM 610 N N . GLU A 1 79 ? 10.428 1.137 -33.330 1.00 91.69 79 GLU A N 1
ATOM 611 C CA . GLU A 1 79 ? 11.502 0.251 -33.754 1.00 91.69 79 GLU A CA 1
ATOM 612 C C . GLU A 1 79 ? 12.092 -0.423 -32.508 1.00 91.69 79 GLU A C 1
ATOM 614 O O . GLU A 1 79 ? 13.000 0.130 -31.891 1.00 91.69 79 GLU A O 1
ATOM 619 N N . PRO A 1 80 ? 11.558 -1.587 -32.091 1.00 89.06 80 PRO A N 1
ATOM 620 C CA . PRO A 1 80 ? 12.051 -2.293 -30.913 1.00 89.06 80 PRO A CA 1
ATOM 621 C C . PRO A 1 80 ? 13.481 -2.804 -31.112 1.00 89.06 80 PRO A C 1
ATOM 623 O O . PRO A 1 80 ? 13.795 -3.400 -32.146 1.00 89.06 80 PRO A O 1
ATOM 626 N N . TYR A 1 81 ? 14.343 -2.623 -30.107 1.00 91.06 81 TYR A N 1
ATOM 627 C CA . TYR A 1 81 ? 15.727 -3.105 -30.128 1.00 91.06 81 TYR A CA 1
ATOM 628 C C . TYR A 1 81 ? 16.168 -3.695 -28.768 1.00 91.06 81 TYR A C 1
ATOM 630 O O . TYR A 1 81 ? 15.825 -3.140 -27.718 1.00 91.06 81 TYR A O 1
ATOM 638 N N . PRO A 1 82 ? 16.943 -4.802 -28.746 1.00 88.19 82 PRO A N 1
ATOM 639 C CA . PRO A 1 82 ? 17.245 -5.552 -27.514 1.00 88.19 82 PRO A CA 1
ATOM 640 C C . PRO A 1 82 ? 18.030 -4.780 -26.440 1.00 88.19 82 PRO A C 1
ATOM 642 O O . PRO A 1 82 ? 17.941 -5.076 -25.242 1.00 88.19 82 PRO A O 1
ATOM 645 N N . GLU A 1 83 ? 18.838 -3.798 -26.839 1.00 91.81 83 GLU A N 1
ATOM 646 C CA . GLU A 1 83 ? 19.636 -2.989 -25.916 1.00 91.81 83 GLU A CA 1
ATOM 647 C C . GLU A 1 83 ? 18.748 -2.134 -25.005 1.00 91.81 83 GLU A C 1
ATOM 649 O O . GLU A 1 83 ? 19.095 -1.917 -23.842 1.00 91.81 83 GLU A O 1
ATOM 654 N N . TYR A 1 84 ? 17.581 -1.693 -25.487 1.00 90.38 84 TYR A N 1
ATOM 655 C CA . TYR A 1 84 ? 16.611 -0.968 -24.668 1.00 90.38 84 TYR A CA 1
ATOM 656 C C . TYR A 1 84 ? 16.066 -1.851 -23.544 1.00 90.38 84 TYR A C 1
ATOM 658 O O . TYR A 1 84 ? 16.077 -1.447 -22.381 1.00 90.38 84 TYR A O 1
ATOM 666 N N . GLU A 1 85 ? 15.653 -3.079 -23.869 1.00 89.69 85 GLU A N 1
ATOM 667 C CA . GLU A 1 85 ? 15.086 -4.013 -22.893 1.00 89.69 85 GLU A CA 1
ATOM 668 C C . GLU A 1 85 ? 16.094 -4.377 -21.799 1.00 89.69 85 GLU A C 1
ATOM 670 O O . GLU A 1 85 ? 15.783 -4.343 -20.608 1.00 89.69 85 GLU A O 1
ATOM 675 N N . SER A 1 86 ? 17.325 -4.704 -22.197 1.00 86.81 86 SER A N 1
ATOM 676 C CA . SER A 1 86 ? 18.377 -5.125 -21.265 1.00 86.81 86 SER A CA 1
ATOM 677 C C . SER A 1 86 ? 18.892 -3.993 -20.368 1.00 86.81 86 SER A C 1
ATOM 679 O O . SER A 1 86 ? 19.293 -4.258 -19.232 1.00 86.81 86 SER A O 1
ATOM 681 N N . SER A 1 87 ? 18.852 -2.742 -20.837 1.00 88.12 87 SER A N 1
ATOM 682 C CA . SER A 1 87 ? 19.270 -1.568 -20.058 1.00 88.12 87 SER A CA 1
ATOM 683 C C . SER A 1 87 ? 18.172 -1.034 -19.132 1.00 88.12 87 SER A C 1
ATOM 685 O O . SER A 1 87 ? 18.469 -0.652 -17.998 1.00 88.12 87 SER A O 1
ATOM 687 N N . ASN A 1 88 ? 16.907 -1.060 -19.564 1.00 87.94 88 ASN A N 1
ATOM 688 C CA . ASN A 1 88 ? 15.787 -0.486 -18.811 1.00 87.94 88 ASN A CA 1
ATOM 689 C C . ASN A 1 88 ? 15.051 -1.500 -17.927 1.00 87.94 88 ASN A C 1
ATOM 691 O O . ASN A 1 88 ? 14.599 -1.135 -16.845 1.00 87.94 88 ASN A O 1
ATOM 695 N N . TYR A 1 89 ? 14.979 -2.775 -18.322 1.00 89.06 89 TYR A N 1
ATOM 696 C CA . TYR A 1 89 ? 14.217 -3.815 -17.606 1.00 89.06 89 TYR A CA 1
ATOM 697 C C . TYR A 1 89 ? 15.094 -4.947 -17.076 1.00 89.06 89 TYR A C 1
ATOM 699 O O . TYR A 1 89 ? 14.684 -6.107 -16.997 1.00 89.06 89 TYR A O 1
ATOM 707 N N . SER A 1 90 ? 16.311 -4.595 -16.658 1.00 88.00 90 SER A N 1
ATOM 708 C CA . SER A 1 90 ? 17.129 -5.462 -15.811 1.00 88.00 90 SER A CA 1
ATOM 709 C C . SER A 1 90 ? 16.430 -5.734 -14.470 1.00 88.00 90 SER A C 1
ATOM 711 O O . SER A 1 90 ? 15.626 -4.923 -14.003 1.00 88.00 90 SER A O 1
ATOM 713 N N . TRP A 1 91 ? 16.789 -6.834 -13.799 1.00 87.19 91 TRP A N 1
ATOM 714 C CA . TRP A 1 91 ? 16.278 -7.136 -12.455 1.00 87.19 91 TRP A CA 1
ATOM 715 C C . TRP A 1 91 ? 16.476 -5.963 -11.480 1.00 87.19 91 TRP A C 1
ATOM 717 O O . TRP A 1 91 ? 15.542 -5.573 -10.785 1.00 87.19 91 TRP A O 1
ATOM 727 N N . SER A 1 92 ? 17.656 -5.334 -11.483 1.00 87.31 92 SER A N 1
ATOM 728 C CA . SER A 1 92 ? 17.932 -4.169 -10.635 1.00 87.31 92 SER A CA 1
ATOM 729 C C . SER A 1 92 ? 17.033 -2.970 -10.943 1.00 87.31 92 SER A C 1
ATOM 731 O O . SER A 1 92 ? 16.635 -2.259 -10.023 1.00 87.31 92 SER A O 1
ATOM 733 N N . SER A 1 93 ? 16.699 -2.748 -12.218 1.00 88.25 93 SER A N 1
ATOM 734 C CA . SER A 1 93 ? 15.828 -1.644 -12.630 1.00 88.25 93 SER A CA 1
ATOM 735 C C . SER A 1 93 ? 14.392 -1.884 -12.164 1.00 88.25 93 SER A C 1
ATOM 737 O O . SER A 1 93 ? 13.797 -1.012 -11.535 1.00 88.25 93 SER A O 1
ATOM 739 N N . ILE A 1 94 ? 13.870 -3.093 -12.399 1.00 89.31 94 ILE A N 1
ATOM 740 C CA . ILE A 1 94 ? 12.528 -3.515 -11.975 1.00 89.31 94 ILE A CA 1
ATOM 741 C C . ILE A 1 94 ? 12.385 -3.461 -10.451 1.00 89.31 94 ILE A C 1
ATOM 743 O O . ILE A 1 94 ? 11.401 -2.925 -9.939 1.00 89.31 94 ILE A O 1
ATOM 747 N N . GLN A 1 95 ? 13.399 -3.932 -9.720 1.00 86.69 95 GLN A N 1
ATOM 748 C CA . GLN A 1 95 ? 13.439 -3.835 -8.263 1.00 86.69 95 GLN A CA 1
ATOM 749 C C . GLN A 1 95 ? 13.389 -2.374 -7.787 1.00 86.69 95 GLN A C 1
ATOM 751 O O . GLN A 1 95 ? 12.729 -2.077 -6.796 1.00 86.69 95 GLN A O 1
ATOM 756 N N . GLY A 1 96 ? 14.046 -1.453 -8.498 1.00 88.00 96 GLY A N 1
ATOM 757 C CA . GLY A 1 96 ? 14.053 -0.029 -8.159 1.00 88.00 96 GLY A CA 1
ATOM 758 C C . GLY A 1 96 ? 12.685 0.648 -8.282 1.00 88.00 96 GLY A C 1
ATOM 759 O O . GLY A 1 96 ? 12.358 1.514 -7.472 1.00 88.00 96 GLY A O 1
ATOM 760 N N . ILE A 1 97 ? 11.867 0.236 -9.255 1.00 90.19 97 ILE A N 1
ATOM 761 C CA . ILE A 1 97 ? 10.533 0.812 -9.495 1.00 90.19 97 ILE A CA 1
ATOM 762 C C . ILE A 1 97 ? 9.389 0.037 -8.821 1.00 90.19 97 ILE A C 1
ATOM 764 O O . ILE A 1 97 ? 8.252 0.492 -8.864 1.00 90.19 97 ILE A O 1
ATOM 768 N N . HIS A 1 98 ? 9.681 -1.090 -8.160 1.00 90.00 98 HIS A N 1
ATOM 769 C CA . HIS A 1 98 ? 8.731 -1.870 -7.352 1.00 90.00 98 HIS A CA 1
ATOM 770 C C . HIS A 1 98 ? 7.471 -2.331 -8.109 1.00 90.00 98 HIS A C 1
ATOM 772 O O . HIS A 1 98 ? 6.370 -2.332 -7.558 1.00 90.00 98 HIS A O 1
ATOM 778 N N . VAL A 1 99 ? 7.623 -2.754 -9.367 1.00 91.19 99 VAL A N 1
ATOM 779 C CA . VAL A 1 99 ? 6.523 -3.328 -10.160 1.00 91.19 99 VAL A CA 1
ATOM 780 C C . VAL A 1 99 ? 6.829 -4.762 -10.562 1.00 91.19 99 VAL A C 1
ATOM 782 O O . VAL A 1 99 ? 7.963 -5.098 -10.880 1.00 91.19 99 VAL A O 1
ATOM 785 N N . ASN A 1 100 ? 5.807 -5.614 -10.581 1.00 91.25 100 ASN A N 1
ATOM 786 C CA . ASN A 1 100 ? 5.947 -6.984 -11.069 1.00 91.25 100 ASN A CA 1
ATOM 787 C C . ASN A 1 100 ? 5.938 -7.051 -12.594 1.00 91.25 100 ASN A C 1
ATOM 789 O O . ASN A 1 100 ? 6.632 -7.877 -13.171 1.00 91.25 100 ASN A O 1
ATOM 793 N N . THR A 1 101 ? 5.152 -6.199 -13.251 1.00 91.56 101 THR A N 1
ATOM 794 C CA . THR A 1 101 ? 4.873 -6.311 -14.685 1.00 91.56 101 THR A CA 1
ATOM 795 C C . THR A 1 101 ? 5.072 -4.970 -15.372 1.00 91.56 101 THR A C 1
ATOM 797 O O . THR A 1 101 ? 4.608 -3.943 -14.878 1.00 91.56 101 THR A O 1
ATOM 800 N N . VAL A 1 102 ? 5.711 -4.994 -16.539 1.00 91.75 102 VAL A N 1
ATOM 801 C CA . VAL A 1 102 ? 5.810 -3.850 -17.452 1.00 91.75 102 VAL A CA 1
ATOM 802 C C . VAL A 1 102 ? 5.264 -4.270 -18.809 1.00 91.75 102 VAL A C 1
ATOM 804 O O . VAL A 1 102 ? 5.605 -5.341 -19.313 1.00 91.75 102 VAL A O 1
ATOM 807 N N . ILE A 1 103 ? 4.404 -3.429 -19.383 1.00 91.62 103 ILE A N 1
ATOM 808 C CA . ILE A 1 103 ? 3.759 -3.648 -20.679 1.00 91.62 103 ILE A CA 1
ATOM 809 C C . ILE A 1 103 ? 3.874 -2.352 -21.480 1.00 91.62 103 ILE A C 1
ATOM 811 O O . ILE A 1 103 ? 3.446 -1.301 -21.006 1.00 91.62 103 ILE A O 1
ATOM 815 N N . TYR A 1 104 ? 4.438 -2.439 -22.681 1.00 91.06 104 TYR A N 1
ATOM 816 C CA . TYR A 1 104 ? 4.402 -1.378 -23.683 1.00 91.06 104 TYR A CA 1
ATOM 817 C C . TYR A 1 104 ? 3.348 -1.713 -24.719 1.00 91.06 104 TYR A C 1
ATOM 819 O O . TYR A 1 104 ? 3.354 -2.818 -25.263 1.00 91.06 104 TYR A O 1
ATOM 827 N N . LEU A 1 105 ? 2.485 -0.746 -24.999 1.00 89.75 105 LEU A N 1
ATOM 828 C CA . LEU A 1 105 ? 1.458 -0.826 -26.027 1.00 89.75 105 LEU A CA 1
ATOM 829 C C . LEU A 1 105 ? 1.801 0.154 -27.153 1.00 89.75 105 LEU A C 1
ATOM 831 O O . LEU A 1 105 ? 2.399 1.205 -26.901 1.00 89.75 105 LEU A O 1
ATOM 835 N N . ASP A 1 106 ? 1.443 -0.195 -28.384 1.00 88.62 106 ASP A N 1
ATOM 836 C CA . ASP A 1 106 ? 1.428 0.749 -29.499 1.00 88.62 106 ASP A CA 1
ATOM 837 C C . ASP A 1 106 ? 0.140 1.598 -29.507 1.00 88.62 106 ASP A C 1
ATOM 839 O O . ASP A 1 106 ? -0.625 1.613 -28.544 1.00 88.62 106 ASP A O 1
ATOM 843 N N . GLN A 1 107 ? -0.081 2.362 -30.582 1.00 86.44 107 GLN A N 1
ATOM 844 C CA . GLN A 1 107 ? -1.254 3.237 -30.717 1.00 86.44 107 GLN A CA 1
ATOM 845 C C . GLN A 1 107 ? -2.568 2.482 -30.962 1.00 86.44 107 GLN A C 1
ATOM 847 O O . GLN A 1 107 ? -3.628 3.091 -30.845 1.00 86.44 107 GLN A O 1
ATOM 852 N N . ASP A 1 108 ? -2.496 1.196 -31.307 1.00 87.44 108 ASP A N 1
ATOM 853 C CA . ASP A 1 108 ? -3.640 0.317 -31.548 1.00 87.44 108 ASP A CA 1
ATOM 854 C C . ASP A 1 108 ? -3.873 -0.624 -30.341 1.00 87.44 108 ASP A C 1
ATOM 856 O O . ASP A 1 108 ? -4.483 -1.686 -30.486 1.00 87.44 108 ASP A O 1
ATOM 860 N N . ASP A 1 109 ? -3.351 -0.262 -29.159 1.00 84.94 109 ASP A N 1
ATOM 861 C CA . ASP A 1 109 ? -3.366 -1.040 -27.909 1.00 84.94 109 ASP A CA 1
ATOM 862 C C . ASP A 1 109 ? -2.750 -2.444 -28.028 1.00 84.94 109 ASP A C 1
ATOM 864 O O . ASP A 1 109 ? -3.023 -3.344 -27.225 1.00 84.94 109 ASP A O 1
ATOM 868 N N . THR A 1 110 ? -1.886 -2.654 -29.022 1.00 87.06 110 THR A N 1
ATOM 869 C CA . THR A 1 110 ? -1.226 -3.9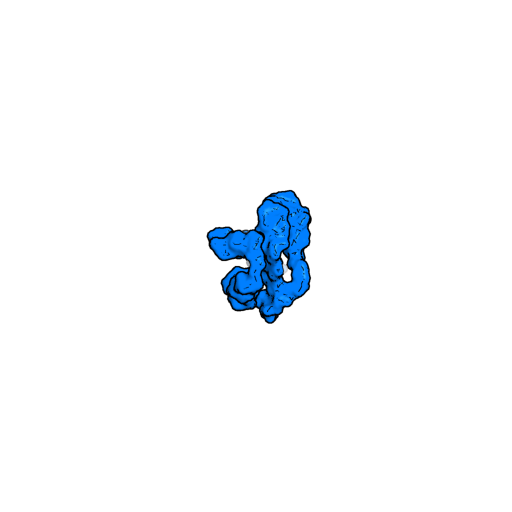40 -29.234 1.00 87.06 110 THR A CA 1
ATOM 870 C C . THR A 1 110 ? 0.069 -3.994 -28.419 1.00 87.06 110 THR A C 1
ATOM 872 O O . THR A 1 110 ? 0.870 -3.056 -28.462 1.00 87.06 110 THR A O 1
ATOM 875 N N . PRO A 1 111 ? 0.323 -5.074 -27.655 1.00 89.31 111 PRO A N 1
ATOM 876 C CA . PRO A 1 111 ? 1.535 -5.190 -26.856 1.00 89.31 111 PRO A CA 1
ATOM 877 C C . PRO A 1 111 ? 2.785 -5.320 -27.734 1.00 89.31 111 PRO A C 1
ATOM 879 O O . PRO A 1 111 ? 2.952 -6.300 -28.457 1.00 89.31 111 PRO A O 1
ATOM 882 N N . VAL A 1 112 ? 3.689 -4.346 -27.613 1.00 90.81 112 VAL A N 1
ATOM 883 C CA . VAL A 1 112 ? 5.011 -4.319 -28.263 1.00 90.81 112 VAL A CA 1
ATOM 884 C C . VAL A 1 112 ? 6.054 -5.030 -27.401 1.00 90.81 112 VAL A C 1
ATOM 886 O O . VAL A 1 112 ? 6.938 -5.710 -27.915 1.00 90.81 112 VAL A O 1
ATOM 889 N N . PHE A 1 113 ? 5.947 -4.896 -26.077 1.00 90.00 113 PHE A N 1
ATOM 890 C CA . PHE A 1 113 ? 6.841 -5.545 -25.122 1.00 90.00 113 PHE A CA 1
ATOM 891 C C . PHE A 1 113 ? 6.113 -5.871 -23.824 1.00 90.00 113 PHE A C 1
ATOM 893 O O . PHE A 1 113 ? 5.315 -5.078 -23.324 1.00 90.00 113 PHE A O 1
ATOM 900 N N . THR A 1 114 ? 6.437 -7.027 -23.252 1.00 90.62 114 THR A N 1
ATOM 901 C CA . THR A 1 114 ? 5.930 -7.461 -21.952 1.00 90.62 114 THR A CA 1
ATOM 902 C C . THR A 1 114 ? 7.023 -8.159 -21.168 1.00 90.62 114 THR A C 1
ATOM 904 O O . THR A 1 114 ? 7.701 -9.046 -21.690 1.00 90.62 114 THR A O 1
ATOM 907 N N . THR A 1 115 ? 7.142 -7.833 -19.888 1.00 89.56 115 THR A N 1
ATOM 908 C CA . THR A 1 115 ? 7.972 -8.597 -18.958 1.00 89.56 115 THR A CA 1
ATOM 909 C C . THR A 1 115 ? 7.298 -8.687 -17.603 1.00 89.56 115 THR A C 1
ATOM 911 O O . THR A 1 115 ? 6.611 -7.757 -17.179 1.00 89.56 115 THR A O 1
ATOM 914 N N . GLU A 1 116 ? 7.526 -9.799 -16.914 1.00 91.88 116 GLU A N 1
ATOM 915 C CA . GLU A 1 116 ? 7.036 -10.020 -15.562 1.00 91.88 116 GLU A CA 1
ATOM 916 C C . GLU A 1 116 ? 8.137 -10.614 -14.686 1.00 91.88 116 GLU A C 1
ATOM 918 O O . GLU A 1 116 ? 8.928 -11.448 -15.130 1.00 91.88 116 GLU A O 1
ATOM 923 N N . PHE A 1 117 ? 8.195 -10.157 -13.442 1.00 90.94 117 PHE A N 1
ATOM 924 C CA . PHE A 1 117 ? 9.122 -10.613 -12.426 1.00 90.94 117 PHE A CA 1
ATOM 925 C C . PHE A 1 117 ? 8.376 -10.910 -11.128 1.00 90.94 117 PHE A C 1
ATOM 927 O O . PHE A 1 117 ? 7.510 -10.155 -10.673 1.00 90.94 117 PHE A O 1
ATOM 934 N N . ASP A 1 118 ? 8.785 -11.998 -10.493 1.00 90.50 118 ASP A N 1
ATOM 935 C CA . ASP A 1 118 ? 8.497 -12.242 -9.093 1.00 90.50 118 ASP A CA 1
ATOM 936 C C . ASP A 1 118 ? 9.444 -11.372 -8.251 1.00 90.50 118 ASP A C 1
ATOM 938 O O . ASP A 1 118 ? 10.664 -11.550 -8.272 1.00 90.50 118 ASP A O 1
ATOM 942 N N . LEU A 1 119 ? 8.879 -10.401 -7.529 1.00 88.88 119 LEU A N 1
ATOM 943 C CA . LEU A 1 119 ? 9.650 -9.462 -6.714 1.00 88.88 119 LEU A CA 1
ATOM 944 C C . LEU A 1 119 ? 10.242 -10.100 -5.445 1.00 88.88 119 LEU A C 1
ATOM 946 O O . LEU A 1 119 ? 11.183 -9.541 -4.882 1.00 88.88 119 LEU A O 1
ATOM 950 N N . GLU A 1 120 ? 9.726 -11.245 -4.990 1.00 88.62 120 GLU A N 1
ATOM 951 C CA . GLU A 1 120 ? 10.253 -11.962 -3.823 1.00 88.62 120 GLU A CA 1
ATOM 952 C C . GLU A 1 120 ? 11.477 -12.801 -4.195 1.00 88.62 120 GLU A C 1
ATOM 954 O O . GLU A 1 120 ? 12.472 -12.820 -3.467 1.00 88.62 120 GLU A O 1
ATOM 959 N N . THR A 1 121 ? 11.415 -13.495 -5.333 1.00 89.12 121 THR A N 1
ATOM 960 C CA . THR A 1 121 ? 12.481 -14.408 -5.777 1.00 89.12 121 THR A CA 1
ATOM 961 C C . THR A 1 121 ? 13.471 -13.767 -6.748 1.00 89.12 121 THR A C 1
ATOM 963 O O . THR A 1 121 ? 14.568 -14.291 -6.944 1.00 89.12 121 THR A O 1
ATOM 966 N N . GLY A 1 122 ? 13.101 -12.643 -7.363 1.00 86.19 122 GLY A N 1
ATOM 967 C CA . GLY A 1 122 ? 13.872 -11.975 -8.409 1.00 86.19 122 GLY A CA 1
ATOM 968 C C . GLY A 1 122 ? 13.911 -12.719 -9.737 1.00 86.19 122 GLY A C 1
ATOM 969 O O . GLY A 1 122 ? 14.759 -12.443 -10.587 1.00 86.19 122 GLY A O 1
ATOM 970 N N . THR A 1 123 ? 13.014 -13.686 -9.920 1.00 89.12 123 THR A N 1
ATOM 971 C CA . THR A 1 123 ? 12.965 -14.499 -11.132 1.00 89.12 123 THR A CA 1
ATOM 972 C C . THR A 1 123 ? 12.063 -13.851 -12.173 1.00 89.12 123 THR A C 1
ATOM 974 O O . THR A 1 123 ? 10.960 -13.394 -11.872 1.00 89.12 123 THR A O 1
ATOM 977 N N . LYS A 1 124 ? 12.544 -13.797 -13.420 1.00 88.75 124 LYS A N 1
ATOM 978 C CA . LYS A 1 124 ? 11.708 -13.425 -14.562 1.00 88.75 124 LYS A CA 1
ATOM 979 C C . LYS A 1 124 ? 10.719 -14.559 -14.807 1.00 88.75 124 LYS A C 1
ATOM 981 O O . LYS A 1 124 ? 11.138 -15.705 -14.972 1.00 88.75 124 LYS A O 1
ATOM 986 N N . LEU A 1 125 ? 9.433 -14.241 -14.823 1.00 89.19 125 LEU A N 1
ATOM 987 C CA . LEU A 1 125 ? 8.392 -15.203 -15.150 1.00 89.19 125 LEU A CA 1
ATOM 988 C C . LEU A 1 125 ? 8.302 -15.325 -16.673 1.00 89.19 125 LEU A C 1
ATOM 990 O O . LEU A 1 125 ? 8.242 -14.326 -17.391 1.00 89.19 125 LEU A O 1
ATOM 994 N N . GLU A 1 126 ? 8.352 -16.558 -17.173 1.00 86.00 126 GLU A N 1
ATOM 995 C CA . GLU A 1 126 ? 8.186 -16.834 -18.598 1.00 86.00 126 GLU A CA 1
ATOM 996 C C . GLU A 1 126 ? 6.702 -16.922 -18.962 1.00 86.00 126 GLU A C 1
ATOM 998 O O . GLU A 1 126 ? 5.908 -17.553 -18.262 1.00 86.00 126 GLU A O 1
ATOM 1003 N N . GLY A 1 127 ? 6.347 -16.339 -20.106 1.00 81.00 127 GLY A N 1
ATOM 1004 C CA . GLY A 1 127 ? 4.994 -16.366 -20.648 1.00 81.00 127 GLY A CA 1
ATOM 1005 C C . GLY A 1 127 ? 4.319 -15.000 -20.660 1.00 81.00 127 GLY A C 1
ATOM 1006 O O . GLY A 1 127 ? 4.908 -13.973 -20.337 1.00 81.00 127 GLY A O 1
ATOM 1007 N N . GLU A 1 128 ? 3.068 -15.005 -21.107 1.00 79.75 128 GLU A N 1
ATOM 1008 C CA . GLU A 1 128 ? 2.235 -13.810 -21.160 1.00 79.75 128 GLU A CA 1
ATOM 1009 C C . GLU A 1 128 ? 1.759 -13.441 -19.745 1.00 79.75 128 GLU A C 1
ATOM 1011 O O . GLU A 1 128 ? 1.144 -14.293 -19.087 1.00 79.75 128 GLU A O 1
ATOM 1016 N N . PRO A 1 129 ? 1.981 -12.195 -19.283 1.00 83.25 129 PRO A N 1
ATOM 1017 C CA . PRO A 1 129 ? 1.568 -11.800 -17.948 1.00 83.25 129 PRO A CA 1
ATOM 1018 C C . PRO A 1 129 ? 0.053 -11.948 -17.754 1.00 83.25 129 PRO A C 1
ATOM 1020 O O . PRO A 1 129 ? -0.715 -11.527 -18.628 1.00 83.25 129 PRO A O 1
ATOM 1023 N N . PRO A 1 130 ? -0.430 -12.455 -16.602 1.00 84.44 130 PRO A N 1
ATOM 1024 C CA . PRO A 1 130 ? -1.863 -12.536 -16.312 1.00 84.44 130 PRO A CA 1
ATOM 1025 C C . PRO A 1 130 ? -2.574 -11.186 -16.457 1.00 84.44 130 PRO A C 1
ATOM 1027 O O . PRO A 1 130 ? -3.740 -11.133 -16.850 1.00 84.44 130 PRO A O 1
ATOM 1030 N N . LEU A 1 131 ? -1.857 -10.091 -16.183 1.00 84.19 131 LEU A N 1
ATOM 1031 C CA . LEU A 1 131 ? -2.360 -8.734 -16.349 1.00 84.19 131 LEU A CA 1
ATOM 1032 C C . LEU A 1 131 ? -2.711 -8.418 -17.810 1.00 84.19 131 LEU A C 1
ATOM 1034 O O . LEU A 1 131 ? -3.748 -7.813 -18.050 1.00 84.19 131 LEU A O 1
ATOM 1038 N N . LEU A 1 132 ? -1.926 -8.876 -18.790 1.00 82.19 132 LEU A N 1
ATOM 1039 C CA . LEU A 1 132 ? -2.210 -8.636 -20.211 1.00 82.19 132 LEU A CA 1
ATOM 1040 C C . LEU A 1 132 ? -3.527 -9.304 -20.645 1.00 82.19 132 LEU A C 1
ATOM 1042 O O . LEU A 1 132 ? -4.337 -8.720 -21.369 1.00 82.19 132 LEU A O 1
ATOM 1046 N N . ARG A 1 133 ? -3.811 -10.494 -20.103 1.00 79.56 133 ARG A N 1
ATOM 1047 C CA . ARG A 1 133 ? -5.101 -11.178 -20.297 1.00 79.56 133 ARG A CA 1
ATOM 1048 C C . ARG A 1 133 ? -6.262 -10.435 -19.648 1.00 79.56 133 ARG A C 1
ATOM 1050 O O . ARG A 1 133 ? -7.363 -10.429 -20.184 1.00 79.56 133 ARG A O 1
ATOM 1057 N N . ALA A 1 134 ? -6.029 -9.819 -18.492 1.00 81.94 134 ALA A N 1
ATOM 1058 C CA . ALA A 1 134 ? -7.039 -8.988 -17.853 1.00 81.94 134 ALA A CA 1
ATOM 1059 C C . ALA A 1 134 ? -7.310 -7.714 -18.670 1.00 81.94 134 ALA A C 1
ATOM 1061 O O . ALA A 1 134 ? -8.468 -7.347 -18.827 1.00 81.94 134 ALA A O 1
ATOM 1062 N N . LEU A 1 135 ? -6.276 -7.078 -19.231 1.00 77.31 135 LEU A N 1
ATOM 1063 C CA . LEU A 1 135 ? -6.412 -5.871 -20.053 1.00 77.31 135 LEU A CA 1
ATOM 1064 C C . LEU A 1 135 ? -7.177 -6.132 -21.355 1.00 77.31 135 LEU A C 1
ATOM 1066 O O . LEU A 1 135 ? -8.079 -5.372 -21.688 1.00 77.31 135 LEU A O 1
ATOM 1070 N N . SER A 1 136 ? -6.914 -7.249 -22.036 1.00 75.12 136 SER A N 1
ATOM 1071 C CA . SER A 1 136 ? -7.664 -7.627 -23.248 1.00 75.12 136 SER A CA 1
ATOM 1072 C C . SER A 1 136 ? -9.154 -7.911 -22.997 1.00 75.12 136 SER A C 1
ATOM 1074 O O . SER A 1 136 ? -9.958 -7.857 -23.927 1.00 75.12 136 SER A O 1
ATOM 1076 N N . ALA A 1 137 ? -9.555 -8.166 -21.746 1.00 76.12 137 ALA A N 1
ATOM 1077 C CA . ALA A 1 137 ? -10.958 -8.309 -21.362 1.00 76.12 137 ALA A CA 1
ATOM 1078 C C . ALA A 1 137 ? -11.690 -6.961 -21.165 1.00 76.12 137 ALA A C 1
ATOM 1080 O O . ALA A 1 137 ? -12.917 -6.960 -21.043 1.00 76.12 137 ALA A O 1
ATOM 1081 N N . TYR A 1 138 ? -10.973 -5.830 -21.155 1.00 70.81 138 TYR A N 1
ATOM 1082 C CA . TYR A 1 138 ? -11.531 -4.479 -21.036 1.00 70.81 138 TYR A CA 1
ATOM 1083 C C . TYR A 1 138 ? -11.264 -3.663 -22.313 1.00 70.81 138 TYR A C 1
ATOM 1085 O O . TYR A 1 138 ? -10.275 -2.937 -22.383 1.00 70.81 138 TYR A O 1
ATOM 1093 N N . PRO A 1 139 ? -12.140 -3.745 -23.333 1.00 52.75 139 PRO A N 1
ATOM 1094 C CA . PRO A 1 139 ? -11.998 -2.944 -24.543 1.00 52.75 139 PRO A CA 1
ATOM 1095 C C . PRO A 1 139 ? -12.311 -1.472 -24.232 1.00 52.75 139 PRO A C 1
ATOM 1097 O O . PRO A 1 139 ? -13.466 -1.130 -23.968 1.00 52.75 139 PRO A O 1
ATOM 1100 N N . GLY A 1 140 ? -11.290 -0.614 -24.247 1.00 56.78 140 GLY A N 1
ATOM 1101 C CA . GLY A 1 140 ? -11.425 0.835 -24.044 1.00 56.78 140 GLY A CA 1
ATOM 1102 C C . GLY A 1 140 ? -10.432 1.456 -23.061 1.00 56.78 140 GLY A C 1
ATOM 1103 O O . GLY A 1 140 ? -10.821 2.371 -22.330 1.00 56.78 140 GLY A O 1
ATOM 1104 N N . LEU A 1 141 ? -9.197 0.947 -23.013 1.00 48.12 141 LEU A N 1
ATOM 1105 C CA . LEU A 1 141 ? -8.067 1.782 -22.599 1.00 48.12 141 LEU A CA 1
ATOM 1106 C C . LEU A 1 141 ? -7.862 2.933 -23.597 1.00 48.12 141 LEU A C 1
ATOM 1108 O O . LEU A 1 141 ? -8.329 2.796 -24.749 1.00 48.12 141 LEU A O 1
#